Protein AF-A0A6G7C3S1-F1 (afdb_monomer_lite)

Structure (mmCIF, N/CA/C/O backbone):
data_AF-A0A6G7C3S1-F1
#
_entry.id   AF-A0A6G7C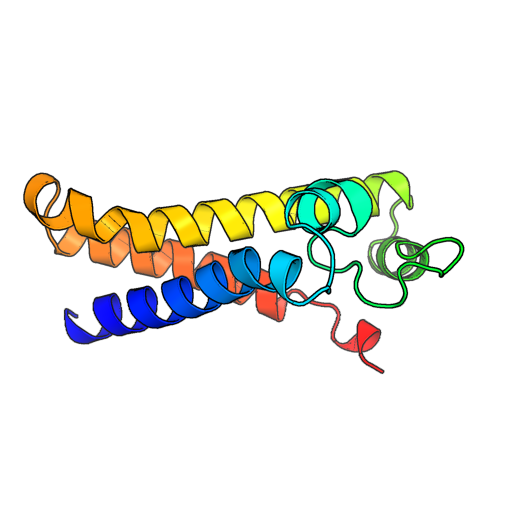3S1-F1
#
loop_
_atom_site.group_PDB
_atom_site.id
_atom_site.type_symbol
_atom_site.label_atom_id
_atom_site.label_alt_id
_atom_site.label_comp_id
_atom_site.label_asym_id
_atom_site.label_entity_id
_atom_site.label_seq_id
_atom_site.pdbx_PDB_ins_code
_atom_site.Cartn_x
_atom_site.Cartn_y
_atom_site.Cartn_z
_atom_site.occupancy
_atom_site.B_iso_or_equiv
_atom_site.auth_seq_id
_atom_site.auth_comp_id
_atom_site.aut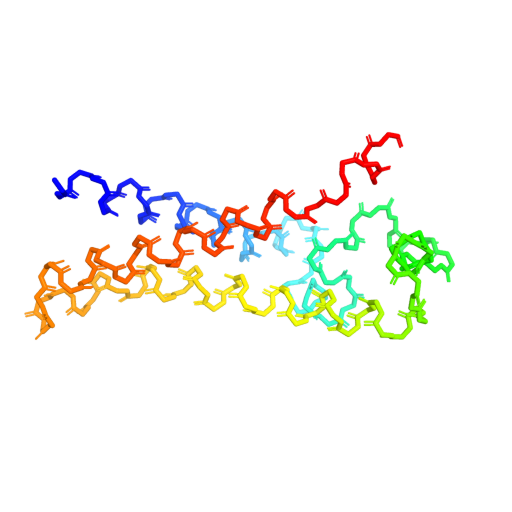h_asym_id
_atom_site.auth_atom_id
_atom_site.pdbx_PDB_model_num
ATOM 1 N N . MET A 1 1 ? -4.954 -5.273 22.970 1.00 65.12 1 MET A N 1
ATOM 2 C CA . MET A 1 1 ? -5.401 -5.309 21.555 1.00 65.12 1 MET A CA 1
ATOM 3 C C . MET A 1 1 ? -5.965 -3.985 21.043 1.00 65.12 1 MET A C 1
ATOM 5 O O . MET A 1 1 ? -5.650 -3.634 19.917 1.00 65.12 1 MET A O 1
ATOM 9 N N . LYS A 1 2 ? -6.727 -3.211 21.838 1.00 77.50 2 LYS A N 1
ATOM 10 C CA . LYS A 1 2 ? -7.275 -1.918 21.376 1.00 77.50 2 LYS A CA 1
ATOM 11 C C . LYS A 1 2 ? -6.215 -0.921 20.893 1.00 77.50 2 LYS A C 1
ATOM 13 O O . LYS A 1 2 ? -6.350 -0.379 19.806 1.00 77.50 2 LYS A O 1
ATOM 18 N N . LEU A 1 3 ? -5.135 -0.758 21.661 1.00 84.31 3 LEU A N 1
ATOM 19 C CA . LEU A 1 3 ? -4.012 0.117 21.306 1.00 84.31 3 LEU A CA 1
ATOM 20 C C . LEU A 1 3 ? -3.377 -0.248 19.952 1.00 84.31 3 LEU A C 1
ATOM 22 O O . LEU A 1 3 ? -3.132 0.634 19.142 1.00 84.31 3 LEU A O 1
ATOM 26 N N . TYR A 1 4 ? -3.173 -1.543 19.686 1.00 83.12 4 TYR A N 1
ATOM 27 C CA . TYR A 1 4 ? -2.593 -2.027 18.429 1.00 83.12 4 TYR A CA 1
ATOM 28 C C . TYR A 1 4 ? -3.433 -1.620 17.215 1.00 83.12 4 TYR A C 1
ATOM 30 O O . TYR A 1 4 ? -2.904 -1.075 16.255 1.00 83.12 4 TYR A O 1
ATOM 38 N N . PHE A 1 5 ? -4.753 -1.814 17.285 1.00 85.62 5 PHE A N 1
ATOM 39 C CA . PHE A 1 5 ? -5.653 -1.414 16.206 1.00 85.62 5 PHE A CA 1
ATOM 40 C C . PHE A 1 5 ? -5.559 0.089 15.906 1.00 85.62 5 PHE A C 1
ATOM 42 O O . PHE A 1 5 ? -5.473 0.474 14.744 1.00 85.62 5 PHE A O 1
ATOM 49 N N . TYR A 1 6 ? -5.524 0.937 16.940 1.00 85.25 6 TYR A N 1
ATOM 50 C CA . TYR A 1 6 ? -5.380 2.382 16.748 1.00 85.25 6 TYR A CA 1
ATOM 51 C C . TYR A 1 6 ? -4.015 2.765 16.172 1.00 85.25 6 TYR A C 1
ATOM 53 O O . TYR A 1 6 ? -3.958 3.653 15.329 1.00 85.25 6 TYR A O 1
ATOM 61 N N . LEU A 1 7 ? -2.931 2.092 16.569 1.00 86.94 7 LEU A N 1
ATOM 62 C CA . LEU A 1 7 ? -1.608 2.307 15.974 1.00 86.94 7 LEU A CA 1
ATOM 63 C C . LEU A 1 7 ? -1.595 1.936 14.485 1.00 86.94 7 LEU A C 1
ATOM 65 O O . LEU A 1 7 ? -1.157 2.744 13.668 1.00 86.94 7 LEU A O 1
ATOM 69 N N . CYS A 1 8 ? -2.140 0.770 14.119 1.00 84.50 8 CYS A N 1
ATOM 70 C CA . CYS A 1 8 ? -2.303 0.366 12.719 1.00 84.50 8 CYS A CA 1
ATOM 71 C C . CYS A 1 8 ? -3.151 1.370 11.936 1.00 84.50 8 CYS A C 1
ATOM 73 O O . CYS A 1 8 ? -2.784 1.752 10.828 1.00 84.50 8 CYS A O 1
ATOM 75 N N . PHE A 1 9 ? -4.261 1.825 12.521 1.00 88.81 9 PHE A N 1
ATOM 76 C CA . PHE A 1 9 ? -5.124 2.832 11.917 1.00 88.81 9 PHE A CA 1
ATOM 77 C C . PHE A 1 9 ? -4.370 4.137 11.654 1.00 88.81 9 PHE A C 1
ATOM 79 O O . PHE A 1 9 ? -4.382 4.612 10.525 1.00 88.81 9 PHE A O 1
ATOM 86 N N . TRP A 1 10 ? -3.687 4.695 12.657 1.00 86.88 10 TRP A N 1
ATOM 87 C CA . TRP A 1 10 ? -2.949 5.952 12.513 1.00 86.88 10 TRP A CA 1
ATOM 88 C C . TRP A 1 10 ? -1.813 5.841 11.502 1.00 86.88 10 TRP A C 1
ATOM 90 O O . TRP A 1 10 ? -1.646 6.732 10.672 1.00 86.88 10 TRP A O 1
ATOM 100 N N . PHE A 1 11 ? -1.074 4.734 11.523 1.00 86.94 11 PHE A N 1
ATOM 101 C CA . PHE A 1 11 ? -0.024 4.466 10.548 1.00 86.94 11 PHE A CA 1
ATOM 102 C C . PHE A 1 11 ? -0.582 4.413 9.118 1.00 86.94 11 PHE A C 1
ATOM 104 O O . PHE A 1 11 ? -0.095 5.121 8.237 1.00 86.94 11 PHE A O 1
ATOM 111 N N . CYS A 1 12 ? -1.657 3.649 8.900 1.00 85.88 12 CYS A N 1
ATOM 112 C CA . CYS A 1 12 ? -2.291 3.537 7.586 1.00 85.88 12 CYS A CA 1
ATOM 113 C C . CYS A 1 12 ? -2.942 4.851 7.143 1.00 85.88 12 CYS A C 1
ATOM 115 O O . CYS A 1 12 ? -2.902 5.188 5.963 1.00 85.88 12 CYS A O 1
ATOM 117 N N . LEU A 1 13 ? -3.509 5.618 8.076 1.00 86.12 13 LEU A N 1
ATOM 118 C CA . LEU A 1 13 ? -4.086 6.929 7.806 1.00 86.12 13 LEU A CA 1
ATOM 119 C C . LEU A 1 13 ? -3.012 7.914 7.344 1.00 86.12 13 LEU A C 1
ATOM 121 O O . LEU A 1 13 ? -3.215 8.591 6.343 1.00 86.12 13 LEU A O 1
ATOM 125 N N . LEU A 1 14 ? -1.861 7.967 8.020 1.00 85.56 14 LEU A N 1
ATOM 126 C CA . LEU A 1 14 ? -0.742 8.821 7.611 1.00 85.56 14 LEU A CA 1
ATOM 127 C C . LEU A 1 14 ? -0.200 8.423 6.234 1.00 85.56 14 LEU A C 1
ATOM 129 O O . LEU A 1 14 ? 0.050 9.295 5.406 1.00 85.56 14 LEU A O 1
ATOM 133 N N . GLN A 1 15 ? -0.074 7.124 5.955 1.00 81.62 15 GLN A N 1
ATOM 134 C CA . GLN A 1 15 ? 0.341 6.637 4.636 1.00 81.62 15 GLN A CA 1
ATOM 135 C C . GLN A 1 15 ? -0.680 6.962 3.541 1.00 81.62 15 GLN A C 1
ATOM 137 O O . GLN A 1 15 ? -0.283 7.337 2.438 1.00 81.62 15 GLN A O 1
ATOM 142 N N . LEU A 1 16 ? -1.977 6.852 3.841 1.00 83.94 16 LEU A N 1
ATOM 143 C CA . LEU A 1 16 ? -3.059 7.184 2.917 1.00 83.94 16 LEU A CA 1
ATOM 144 C C . LEU A 1 16 ? -3.123 8.692 2.651 1.00 83.94 16 LEU A C 1
ATOM 146 O O . LEU A 1 16 ? -3.228 9.095 1.497 1.00 83.94 16 LEU A O 1
ATOM 150 N N . ILE A 1 17 ? -3.007 9.521 3.694 1.00 82.25 17 ILE A N 1
ATOM 151 C CA . ILE A 1 17 ? -2.903 10.982 3.567 1.00 82.25 17 ILE A CA 1
ATOM 152 C C . ILE A 1 17 ? -1.677 11.333 2.735 1.00 82.25 17 ILE A C 1
ATOM 154 O O . ILE A 1 17 ? -1.804 12.115 1.803 1.00 82.25 17 ILE A O 1
ATOM 158 N N . GLY A 1 18 ? -0.522 10.722 3.008 1.00 75.25 18 GLY A N 1
ATOM 159 C CA . GLY A 1 18 ? 0.661 10.871 2.169 1.00 75.25 18 GLY A CA 1
ATOM 160 C C . GLY A 1 18 ? 0.322 10.579 0.707 1.00 75.25 18 GLY A C 1
ATOM 161 O O . GLY A 1 18 ? 0.414 11.456 -0.145 1.00 75.25 18 GLY A O 1
ATOM 162 N N . TRP A 1 19 ? -0.194 9.390 0.420 1.00 73.06 19 TRP A N 1
ATOM 163 C CA . TRP A 1 19 ? -0.595 9.014 -0.933 1.00 73.06 19 TRP A CA 1
ATOM 164 C C . TRP A 1 19 ? -1.561 10.003 -1.602 1.00 73.06 19 TRP A C 1
ATOM 166 O O . TRP A 1 19 ? -1.379 10.298 -2.778 1.00 73.06 19 TRP A O 1
ATOM 176 N N . LEU A 1 20 ? -2.545 10.540 -0.877 1.00 73.56 20 LEU A N 1
ATOM 177 C CA . LEU A 1 20 ? -3.552 11.468 -1.406 1.00 73.56 20 LEU A CA 1
ATOM 178 C C . LEU A 1 20 ? -3.070 12.921 -1.525 1.00 73.56 20 LEU A C 1
ATOM 180 O O . LEU A 1 20 ? -3.567 13.642 -2.386 1.00 73.56 20 LEU A O 1
ATOM 184 N N . VAL A 1 21 ? -2.136 13.356 -0.674 1.00 67.88 21 VAL A N 1
ATOM 185 C CA . VAL A 1 21 ? -1.637 14.743 -0.598 1.00 67.88 21 VAL A CA 1
ATOM 186 C C . VAL A 1 21 ? -0.392 14.958 -1.460 1.00 67.88 21 VAL A C 1
ATOM 188 O O . VAL A 1 21 ? -0.213 16.056 -1.982 1.00 67.88 21 VAL A O 1
ATOM 191 N N . TRP A 1 22 ? 0.414 13.916 -1.699 1.00 63.50 22 TRP A N 1
ATOM 192 C CA . TRP A 1 22 ? 1.549 13.934 -2.640 1.00 63.50 22 TRP A CA 1
ATOM 193 C C . TRP A 1 22 ? 1.245 14.650 -3.985 1.00 63.50 22 TRP A C 1
ATOM 195 O O . TRP A 1 22 ? 2.004 15.551 -4.346 1.00 63.50 22 TRP A O 1
ATOM 205 N N . PRO A 1 23 ? 0.100 14.389 -4.655 1.00 55.12 23 PRO A N 1
ATOM 206 C CA . PRO A 1 23 ? -0.329 15.086 -5.874 1.00 55.12 23 PRO A CA 1
ATOM 207 C C . PRO A 1 23 ? -0.395 16.607 -5.765 1.00 55.12 23 PRO A C 1
ATOM 209 O O . PRO A 1 23 ? -0.062 17.321 -6.707 1.00 55.12 23 PRO A O 1
ATOM 212 N N . PHE A 1 24 ? -0.882 17.105 -4.627 1.00 54.81 24 PHE A N 1
ATOM 213 C CA . PHE A 1 24 ? -1.159 18.523 -4.400 1.00 54.81 24 PHE A CA 1
ATOM 214 C C . PHE A 1 24 ? 0.104 19.298 -4.011 1.00 54.81 24 PHE A C 1
ATOM 216 O O . PHE A 1 24 ? 0.118 20.522 -4.088 1.00 54.81 24 PHE A O 1
ATOM 223 N N . LEU A 1 25 ? 1.176 18.590 -3.647 1.00 57.59 25 LEU A N 1
ATOM 224 C CA . LEU A 1 25 ? 2.504 19.146 -3.377 1.00 57.59 25 LEU A CA 1
ATOM 225 C C . LEU A 1 25 ? 3.375 19.253 -4.645 1.00 57.59 25 LEU A C 1
ATOM 227 O O . LEU A 1 25 ? 4.575 19.488 -4.544 1.00 57.59 25 LEU A O 1
ATOM 231 N N . GLY A 1 26 ? 2.796 19.059 -5.836 1.00 47.91 26 GLY A N 1
ATOM 232 C CA . GLY A 1 26 ? 3.536 19.070 -7.104 1.00 47.91 26 GLY A CA 1
ATOM 233 C C . GLY A 1 26 ? 4.339 17.791 -7.375 1.00 47.91 26 GLY A C 1
ATOM 234 O O . GLY A 1 26 ? 5.109 17.747 -8.329 1.00 47.91 26 GLY A O 1
ATOM 235 N N . LEU A 1 27 ? 4.148 16.742 -6.568 1.00 50.31 27 LEU A N 1
ATOM 236 C CA . LEU A 1 27 ? 4.768 15.426 -6.720 1.00 50.31 27 LEU A CA 1
ATOM 237 C C . LEU A 1 27 ? 3.722 14.421 -7.232 1.00 50.31 27 LEU A C 1
ATOM 239 O O . LEU A 1 27 ? 3.102 13.748 -6.421 1.00 50.31 27 LEU A O 1
ATOM 243 N N . GLU A 1 28 ? 3.539 14.351 -8.557 1.00 52.03 28 GLU A N 1
ATOM 244 C CA . GLU A 1 28 ? 2.744 13.378 -9.347 1.00 52.03 28 GLU A CA 1
ATOM 245 C C . GLU A 1 28 ? 1.366 12.922 -8.795 1.00 52.03 28 GLU A C 1
ATOM 247 O O . GLU A 1 28 ? 1.203 12.424 -7.684 1.00 52.03 28 GLU A O 1
ATOM 252 N N . THR A 1 29 ? 0.318 13.009 -9.623 1.00 52.44 29 THR A N 1
ATOM 253 C CA . THR A 1 29 ? -1.041 12.609 -9.218 1.00 52.44 29 THR A CA 1
ATOM 254 C C . THR A 1 29 ? -1.138 11.133 -8.810 1.00 52.44 29 THR A C 1
ATOM 256 O O . THR A 1 29 ? -0.461 10.281 -9.371 1.00 52.44 29 THR A O 1
ATOM 259 N N . VAL A 1 30 ? -2.027 10.786 -7.863 1.00 52.19 30 VAL A N 1
ATOM 260 C CA . VAL A 1 30 ? -2.277 9.387 -7.433 1.00 52.19 30 VAL A CA 1
ATOM 261 C C . VAL A 1 30 ? -2.591 8.501 -8.636 1.00 52.19 30 VAL A C 1
ATOM 263 O O . VAL A 1 30 ? -2.187 7.346 -8.697 1.00 52.19 30 VAL A O 1
ATOM 266 N N . ILE A 1 31 ? -3.277 9.078 -9.622 1.00 46.97 31 ILE A N 1
ATOM 267 C CA . ILE A 1 31 ? -3.597 8.440 -10.892 1.00 46.97 31 ILE A CA 1
ATOM 268 C C . ILE A 1 31 ? -2.314 8.144 -11.680 1.00 46.97 31 ILE A C 1
ATOM 270 O O . ILE A 1 31 ? -2.168 7.019 -12.130 1.00 46.97 31 ILE A O 1
ATOM 274 N N . LEU A 1 32 ? -1.344 9.062 -11.763 1.00 47.75 32 LEU A N 1
ATOM 275 C CA . LEU A 1 32 ? -0.013 8.786 -12.328 1.00 47.75 32 LEU A CA 1
ATOM 276 C C . LEU A 1 32 ? 0.762 7.749 -11.489 1.00 47.75 32 LEU A C 1
ATOM 278 O O . LEU A 1 32 ? 1.317 6.803 -12.036 1.00 47.75 32 LEU A O 1
ATOM 282 N N . LYS A 1 33 ? 0.693 7.787 -10.158 1.00 54.44 33 LYS A N 1
ATOM 283 C CA . LYS A 1 33 ? 1.335 6.768 -9.305 1.00 54.44 33 LYS A CA 1
ATOM 284 C C . LYS A 1 33 ? 0.726 5.371 -9.420 1.00 54.44 33 LYS A C 1
ATOM 286 O O . LYS A 1 33 ? 1.404 4.393 -9.149 1.00 54.44 33 LYS A O 1
ATOM 291 N N . VAL A 1 34 ? -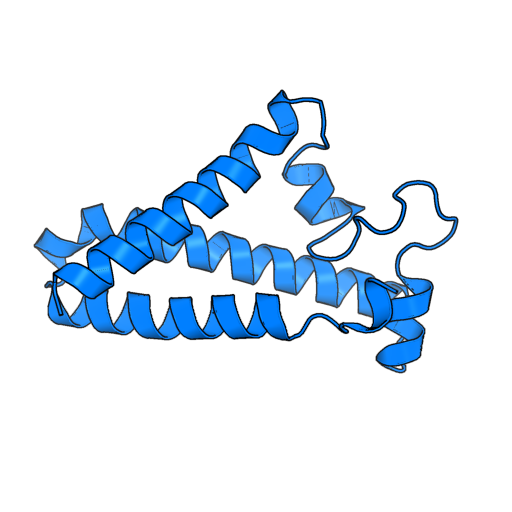0.535 5.239 -9.824 1.00 49.84 34 VAL A N 1
ATOM 292 C CA . VAL A 1 34 ? -1.190 3.936 -10.051 1.00 49.84 34 VAL A CA 1
ATOM 293 C C . VAL A 1 34 ? -1.155 3.532 -11.532 1.00 49.84 34 VAL A C 1
ATOM 295 O O . VAL A 1 34 ? -1.109 2.341 -11.833 1.00 49.84 34 VAL A O 1
ATOM 298 N N . GLN A 1 35 ? -1.148 4.493 -12.465 1.00 44.22 35 GLN A N 1
ATOM 299 C CA . GLN A 1 35 ? -1.237 4.255 -13.913 1.00 44.22 35 GLN A CA 1
ATOM 300 C C . GLN A 1 35 ? 0.078 4.437 -14.684 1.00 44.22 35 GLN A C 1
ATOM 302 O O . GLN A 1 35 ? 0.225 3.789 -15.712 1.00 44.22 35 GLN A O 1
ATOM 307 N N . SER A 1 36 ? 1.032 5.269 -14.258 1.00 46.94 36 SER A N 1
ATOM 308 C CA . SER A 1 36 ? 2.293 5.521 -14.983 1.00 46.94 36 SER A CA 1
ATOM 309 C C . SER A 1 36 ? 3.526 4.978 -14.254 1.00 46.94 36 SER A C 1
ATOM 311 O O . SER A 1 36 ? 4.271 4.202 -14.859 1.00 46.94 36 SER A O 1
ATOM 313 N N . THR A 1 37 ? 3.714 5.292 -12.968 1.00 50.50 37 THR A N 1
ATOM 314 C CA . THR A 1 37 ? 4.922 4.930 -12.194 1.00 50.50 37 THR A CA 1
ATOM 315 C C . THR A 1 37 ? 4.726 3.722 -11.258 1.00 50.50 37 THR A C 1
ATOM 317 O O . THR A 1 37 ? 5.679 3.009 -10.948 1.00 50.50 37 THR A O 1
ATOM 320 N N . GLY A 1 38 ? 3.497 3.393 -10.852 1.00 55.03 38 GLY A N 1
ATOM 321 C CA . GLY A 1 38 ? 3.211 2.305 -9.898 1.00 55.03 38 GLY A CA 1
ATOM 322 C C . GLY A 1 38 ? 3.888 2.498 -8.523 1.00 55.03 38 GLY A C 1
ATOM 323 O O . GLY A 1 38 ? 4.341 3.589 -8.183 1.00 55.03 38 GLY A O 1
ATOM 324 N N . PHE A 1 39 ? 3.966 1.443 -7.702 1.00 58.94 39 PHE A N 1
ATOM 325 C CA . PHE A 1 39 ? 4.513 1.529 -6.336 1.00 58.94 39 PHE A CA 1
ATOM 326 C C . PHE A 1 39 ? 6.031 1.806 -6.318 1.00 58.94 39 PHE A C 1
ATOM 328 O O . PHE A 1 39 ? 6.516 2.540 -5.458 1.00 58.94 39 PHE A O 1
ATOM 335 N N . TYR A 1 40 ? 6.765 1.264 -7.296 1.00 58.06 40 TYR A N 1
ATOM 336 C CA . TYR A 1 40 ? 8.230 1.300 -7.388 1.00 58.06 40 TYR A CA 1
ATOM 337 C C . TYR A 1 40 ? 8.800 2.308 -8.411 1.00 58.06 40 TYR A C 1
ATOM 339 O O . TYR A 1 40 ? 10.014 2.384 -8.569 1.00 58.06 40 TYR A O 1
ATOM 347 N N . GLY A 1 41 ? 7.984 3.094 -9.123 1.00 50.09 41 GLY A N 1
ATOM 348 C CA . GLY A 1 41 ? 8.459 3.902 -10.266 1.00 50.09 41 GLY A CA 1
ATOM 349 C C . GLY A 1 41 ? 9.167 5.212 -9.939 1.00 50.09 41 GLY A C 1
ATOM 350 O O . GLY A 1 41 ? 9.356 6.026 -10.836 1.00 50.09 41 GLY A O 1
ATOM 351 N N . ASN A 1 42 ? 9.577 5.433 -8.690 1.00 48.88 42 ASN A N 1
ATOM 352 C CA . ASN A 1 42 ? 10.245 6.671 -8.283 1.00 48.88 42 ASN A CA 1
ATOM 353 C C . ASN A 1 42 ? 11.777 6.643 -8.457 1.00 48.88 42 ASN A C 1
ATOM 355 O O . ASN A 1 42 ? 12.480 7.386 -7.782 1.00 48.88 42 ASN A O 1
ATOM 359 N N . ILE A 1 43 ? 12.317 5.770 -9.313 1.00 51.00 43 ILE A N 1
ATOM 360 C CA . ILE A 1 43 ? 13.776 5.699 -9.515 1.00 51.00 43 ILE A CA 1
ATOM 361 C C . ILE A 1 43 ? 14.236 6.748 -10.534 1.00 51.00 43 ILE A C 1
ATOM 363 O O . ILE A 1 43 ? 15.312 7.304 -10.370 1.00 51.00 43 ILE A O 1
ATOM 367 N N . ASN A 1 44 ? 13.408 7.084 -11.529 1.00 48.66 44 ASN A N 1
ATOM 368 C CA . ASN A 1 44 ? 13.522 8.271 -12.383 1.00 48.66 44 ASN A CA 1
ATOM 369 C C . ASN A 1 44 ? 12.344 8.235 -13.383 1.00 48.66 44 ASN A C 1
ATOM 371 O O . ASN A 1 44 ? 12.378 7.405 -14.295 1.00 48.66 44 ASN A O 1
ATOM 375 N N . PRO A 1 45 ? 11.312 9.091 -13.266 1.00 47.56 45 PRO A N 1
ATOM 376 C CA . PRO A 1 45 ? 10.197 9.113 -14.221 1.00 47.56 45 PRO A CA 1
ATOM 377 C C . PRO A 1 45 ? 10.630 9.504 -15.649 1.00 47.56 45 PRO A C 1
ATOM 379 O O . PRO A 1 45 ? 9.873 9.290 -16.593 1.00 47.56 45 PRO A O 1
ATOM 382 N N . TYR A 1 46 ? 11.856 10.020 -15.817 1.00 47.94 46 TYR A N 1
ATOM 383 C CA . TYR A 1 46 ? 12.479 10.373 -17.096 1.00 47.94 46 TYR A CA 1
ATOM 384 C C . TYR A 1 46 ? 13.501 9.339 -17.594 1.00 47.94 46 TYR A C 1
ATOM 386 O O . TYR A 1 46 ? 14.134 9.558 -18.627 1.00 47.94 46 TYR A O 1
ATOM 394 N N . ALA A 1 47 ? 13.707 8.224 -16.882 1.00 53.44 47 ALA A N 1
ATOM 395 C CA . ALA A 1 47 ? 14.497 7.129 -17.429 1.00 53.44 47 ALA A CA 1
ATOM 396 C C . ALA A 1 47 ? 13.732 6.485 -18.587 1.00 53.44 47 ALA A C 1
ATOM 398 O O . ALA A 1 47 ? 12.546 6.187 -18.471 1.00 53.44 47 ALA A O 1
ATOM 399 N N . GLU A 1 48 ? 14.438 6.200 -19.680 1.00 51.38 48 GLU A N 1
ATOM 400 C CA . GLU A 1 48 ? 13.896 5.594 -20.906 1.00 51.38 48 GLU A CA 1
ATOM 401 C C . GLU A 1 48 ? 13.137 4.272 -20.655 1.00 51.38 48 GLU A C 1
ATOM 403 O O . GLU A 1 48 ? 12.368 3.816 -21.500 1.00 51.38 48 GLU A O 1
ATOM 408 N N . ASN A 1 49 ? 13.347 3.637 -19.491 1.00 62.84 49 ASN A N 1
ATOM 409 C CA . ASN A 1 49 ? 12.605 2.461 -19.051 1.00 62.84 49 ASN A CA 1
ATOM 410 C C . ASN A 1 49 ? 12.736 2.234 -17.518 1.00 62.84 49 ASN A C 1
ATOM 412 O O . ASN A 1 49 ? 13.617 1.487 -17.079 1.00 62.84 49 ASN A O 1
ATOM 416 N N . PRO A 1 50 ? 11.864 2.827 -16.672 1.00 59.88 50 PRO A N 1
ATOM 417 C CA . PRO A 1 50 ? 11.979 2.755 -15.205 1.00 59.88 50 PRO A CA 1
ATOM 418 C C . PRO A 1 50 ? 11.780 1.334 -14.643 1.00 59.88 50 PRO A C 1
ATOM 420 O O . PRO A 1 50 ? 12.098 1.060 -13.491 1.00 59.88 50 PRO A O 1
ATOM 423 N N . TYR A 1 51 ? 11.288 0.410 -15.473 1.00 69.00 51 TYR A N 1
ATOM 424 C CA . TYR A 1 51 ? 11.032 -0.986 -15.123 1.00 69.00 51 TYR A CA 1
ATOM 425 C C . TYR A 1 51 ? 12.145 -1.947 -15.544 1.00 69.00 51 TYR A C 1
ATOM 427 O O . TYR A 1 51 ? 12.032 -3.138 -15.269 1.00 69.00 51 TYR A O 1
ATOM 435 N N . LYS A 1 52 ? 13.206 -1.480 -16.217 1.00 71.88 52 LYS A N 1
ATOM 436 C CA . LYS A 1 52 ? 14.256 -2.357 -16.769 1.00 71.88 52 LYS A CA 1
ATOM 437 C C . LYS A 1 52 ? 15.023 -3.117 -15.690 1.00 71.88 52 LYS A C 1
ATOM 439 O O . LYS A 1 52 ? 15.253 -4.312 -15.848 1.00 71.88 52 LYS A O 1
ATOM 444 N N . GLU A 1 53 ? 15.361 -2.452 -14.590 1.00 68.75 53 GLU A N 1
ATOM 445 C CA . GLU A 1 53 ? 16.052 -3.086 -13.460 1.00 68.75 53 GLU A CA 1
ATOM 446 C C . GLU A 1 53 ? 15.142 -4.087 -12.736 1.00 68.75 53 GLU A C 1
ATOM 448 O O . GLU A 1 53 ? 15.542 -5.217 -12.474 1.00 68.75 53 GLU A O 1
ATOM 453 N N . ILE A 1 54 ? 13.873 -3.728 -12.513 1.00 71.06 54 ILE A N 1
ATOM 454 C CA . ILE A 1 54 ? 12.875 -4.621 -11.899 1.00 71.06 54 ILE A CA 1
ATOM 455 C C . ILE A 1 54 ? 12.651 -5.864 -12.772 1.00 71.06 54 ILE A C 1
ATOM 457 O O . ILE A 1 54 ? 12.677 -6.990 -12.281 1.00 71.06 54 ILE A O 1
ATOM 461 N N . ALA A 1 55 ? 12.484 -5.668 -14.080 1.00 74.56 55 ALA A N 1
ATOM 462 C CA . ALA A 1 55 ? 12.318 -6.734 -15.061 1.00 74.56 55 ALA A CA 1
ATOM 463 C C . ALA A 1 55 ? 13.524 -7.686 -15.088 1.00 74.56 55 ALA A C 1
ATOM 465 O O . ALA A 1 55 ? 13.352 -8.903 -15.147 1.00 74.56 55 ALA A O 1
ATOM 466 N N . LYS A 1 56 ? 14.740 -7.139 -14.972 1.00 75.06 56 LYS A N 1
ATOM 467 C CA . LYS A 1 56 ? 15.985 -7.911 -14.901 1.00 75.06 56 LYS A CA 1
ATOM 468 C C . LYS A 1 56 ? 16.075 -8.750 -13.623 1.00 75.06 56 LYS A C 1
ATOM 470 O O . LYS A 1 56 ? 16.432 -9.919 -13.715 1.00 75.06 56 LYS A O 1
ATOM 475 N N . ILE A 1 57 ? 15.733 -8.180 -12.464 1.00 75.94 57 ILE A N 1
ATOM 476 C CA . ILE A 1 57 ? 15.751 -8.880 -11.165 1.00 75.94 57 ILE A CA 1
ATOM 477 C C . ILE A 1 57 ? 14.691 -9.989 -11.124 1.00 75.94 57 ILE A C 1
ATOM 479 O O . ILE A 1 57 ? 14.941 -11.074 -10.607 1.00 75.94 57 ILE A O 1
ATOM 483 N N . TRP A 1 58 ? 13.504 -9.732 -11.672 1.00 77.44 58 TRP A N 1
ATOM 484 C CA . TRP A 1 58 ? 12.393 -10.687 -11.662 1.00 77.44 58 TRP A CA 1
ATOM 485 C C . TRP A 1 58 ? 12.392 -11.650 -12.853 1.00 77.44 58 TRP A C 1
ATOM 487 O O . TRP A 1 58 ? 11.524 -12.514 -12.921 1.00 77.44 58 TRP A O 1
ATOM 497 N N . HIS A 1 59 ? 13.355 -11.529 -13.773 1.00 80.81 59 HIS A N 1
ATOM 498 C CA . HIS A 1 59 ? 13.440 -12.327 -15.001 1.00 80.81 59 HIS A CA 1
ATOM 499 C C . HIS A 1 59 ? 12.151 -12.292 -15.848 1.00 80.81 59 HIS A C 1
ATOM 501 O O . HIS A 1 59 ? 11.747 -13.292 -16.439 1.00 80.81 59 HIS A O 1
ATOM 507 N N . VAL A 1 60 ? 11.503 -11.128 -15.916 1.00 80.88 60 VAL A N 1
ATOM 508 C CA . VAL A 1 60 ? 10.266 -10.897 -16.681 1.00 80.88 60 VAL A CA 1
ATOM 509 C C . VAL A 1 60 ? 10.464 -9.791 -17.715 1.00 80.88 60 VAL A C 1
ATOM 511 O O . VAL A 1 60 ? 11.474 -9.092 -17.712 1.00 80.88 60 VAL A O 1
ATOM 514 N N . THR A 1 61 ? 9.497 -9.600 -18.613 1.00 85.31 61 THR A N 1
ATOM 515 C CA . THR A 1 61 ? 9.499 -8.442 -19.516 1.00 85.31 61 THR A CA 1
ATOM 516 C C . THR A 1 61 ? 9.171 -7.152 -18.753 1.00 85.31 61 THR A C 1
ATOM 518 O O . THR A 1 61 ? 8.530 -7.175 -17.700 1.00 85.31 61 THR A O 1
ATOM 521 N N . THR A 1 62 ? 9.580 -6.000 -19.290 1.00 77.56 62 THR A N 1
ATOM 522 C CA . THR A 1 62 ? 9.269 -4.676 -18.713 1.00 77.56 62 THR A CA 1
ATOM 523 C C . THR A 1 62 ? 7.767 -4.406 -18.632 1.00 77.56 62 THR A C 1
ATOM 525 O O . THR A 1 62 ? 7.305 -3.785 -17.676 1.00 77.56 62 THR A O 1
ATOM 528 N N . GLU A 1 63 ? 6.994 -4.923 -19.587 1.00 80.44 63 GLU A N 1
ATOM 529 C CA . GLU A 1 63 ? 5.529 -4.873 -19.583 1.00 80.44 63 GLU A CA 1
ATOM 530 C C . GLU A 1 63 ? 4.942 -5.639 -18.390 1.00 80.44 63 GLU A C 1
ATOM 532 O O . GLU A 1 63 ? 4.102 -5.104 -17.663 1.00 80.44 63 GLU A O 1
ATOM 537 N N . ILE A 1 64 ? 5.433 -6.858 -18.135 1.00 80.44 64 ILE A N 1
ATOM 538 C CA . ILE A 1 64 ? 5.004 -7.679 -16.996 1.00 80.44 64 ILE A CA 1
ATOM 539 C C . ILE A 1 64 ? 5.420 -7.020 -15.674 1.00 80.44 64 ILE A C 1
ATOM 541 O O . ILE A 1 64 ? 4.607 -6.937 -14.754 1.00 80.44 64 ILE A O 1
ATOM 545 N N . ALA A 1 65 ? 6.642 -6.489 -15.580 1.00 76.81 65 ALA A N 1
ATOM 546 C CA . ALA A 1 65 ? 7.116 -5.775 -14.392 1.00 76.81 65 ALA A CA 1
ATOM 547 C C . ALA A 1 65 ? 6.261 -4.534 -14.076 1.00 76.81 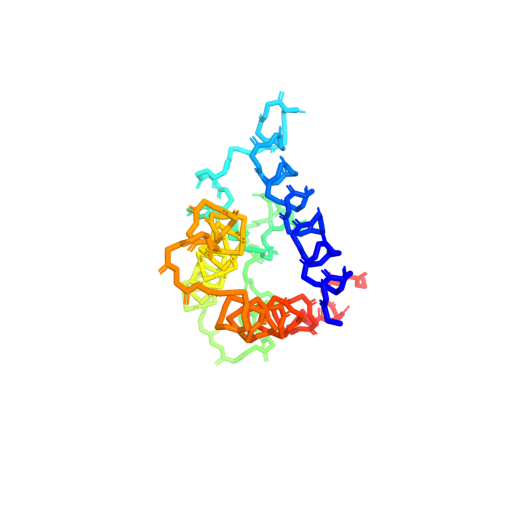65 ALA A C 1
ATOM 549 O O . ALA A 1 65 ? 5.883 -4.318 -12.922 1.00 76.81 65 ALA A O 1
ATOM 550 N N . SER A 1 66 ? 5.899 -3.752 -15.098 1.00 75.75 66 SER A N 1
ATOM 551 C CA . SER A 1 66 ? 4.992 -2.606 -14.964 1.00 75.75 66 SER A CA 1
ATOM 552 C C . SER A 1 66 ? 3.608 -3.041 -14.475 1.00 75.75 66 SER A C 1
ATOM 554 O O . SER A 1 66 ? 3.067 -2.456 -13.534 1.00 75.75 66 SER A O 1
ATOM 556 N N . LEU A 1 67 ? 3.053 -4.116 -15.042 1.00 80.25 67 LEU A N 1
ATOM 557 C CA . LEU A 1 67 ? 1.742 -4.635 -14.653 1.00 80.25 67 LEU A CA 1
ATOM 558 C C . LEU A 1 67 ? 1.723 -5.142 -13.202 1.00 80.25 67 LEU A C 1
ATOM 560 O O . LEU A 1 67 ? 0.816 -4.787 -12.446 1.00 80.25 67 LEU A O 1
ATOM 564 N N . ILE A 1 68 ? 2.746 -5.897 -12.787 1.00 80.62 68 ILE A N 1
ATOM 565 C CA . ILE A 1 68 ? 2.913 -6.359 -11.399 1.00 80.62 68 ILE A CA 1
ATOM 566 C C . ILE A 1 68 ? 3.025 -5.162 -10.449 1.00 80.62 68 ILE A C 1
ATOM 568 O O . ILE A 1 68 ? 2.350 -5.117 -9.423 1.00 80.62 68 ILE A O 1
ATOM 572 N N . ASN A 1 69 ? 3.822 -4.155 -10.804 1.00 78.06 69 ASN A N 1
ATOM 573 C CA . ASN A 1 69 ? 4.008 -2.962 -9.985 1.00 78.06 69 ASN A CA 1
ATOM 574 C C . ASN A 1 69 ? 2.707 -2.155 -9.799 1.00 78.06 69 ASN A C 1
ATOM 576 O O . ASN A 1 69 ? 2.404 -1.698 -8.693 1.00 78.06 69 ASN A O 1
ATOM 580 N N . ARG A 1 70 ? 1.896 -2.014 -10.855 1.00 76.00 70 ARG A N 1
ATOM 581 C CA . ARG A 1 70 ? 0.563 -1.393 -10.755 1.00 76.00 70 ARG A CA 1
ATOM 582 C C . ARG A 1 70 ? -0.380 -2.224 -9.886 1.00 76.00 70 ARG A C 1
ATOM 584 O O . ARG A 1 70 ? -1.092 -1.663 -9.056 1.00 76.00 70 ARG A O 1
ATOM 591 N N . ALA A 1 71 ? -0.362 -3.550 -10.028 1.00 82.00 71 ALA A N 1
ATOM 592 C CA . ALA A 1 71 ? -1.171 -4.439 -9.198 1.00 82.00 71 ALA A CA 1
ATOM 593 C C . ALA A 1 71 ? -0.807 -4.310 -7.708 1.00 82.00 71 ALA A C 1
ATOM 595 O O . ALA A 1 71 ? -1.696 -4.162 -6.871 1.00 82.00 71 ALA A O 1
ATOM 596 N N . ILE A 1 72 ? 0.488 -4.273 -7.380 1.00 82.75 72 ILE A N 1
ATOM 597 C CA . ILE A 1 72 ? 0.981 -4.066 -6.011 1.00 82.75 72 ILE A CA 1
ATOM 598 C C . ILE A 1 72 ? 0.525 -2.709 -5.461 1.00 82.75 72 ILE A C 1
ATOM 600 O O . ILE A 1 72 ? 0.025 -2.648 -4.337 1.00 82.75 72 ILE A O 1
ATOM 604 N N . ALA A 1 73 ? 0.618 -1.638 -6.256 1.00 79.94 73 ALA A N 1
ATOM 605 C CA . ALA A 1 73 ? 0.139 -0.312 -5.863 1.00 79.94 73 ALA A CA 1
ATOM 606 C C . ALA A 1 73 ? -1.359 -0.309 -5.515 1.00 79.94 73 ALA A C 1
ATOM 608 O O . ALA A 1 73 ? -1.760 0.259 -4.498 1.00 79.94 73 ALA A O 1
ATOM 609 N N . ILE A 1 74 ? -2.182 -0.980 -6.328 1.00 83.12 74 ILE A N 1
ATOM 610 C CA . ILE A 1 74 ? -3.626 -1.106 -6.092 1.00 83.12 74 ILE A CA 1
ATOM 611 C C . ILE A 1 74 ? -3.891 -1.892 -4.806 1.00 83.12 74 ILE A C 1
ATOM 613 O O . ILE A 1 74 ? -4.654 -1.429 -3.958 1.00 83.12 74 ILE A O 1
ATOM 617 N N . VAL A 1 75 ? -3.250 -3.052 -4.630 1.00 86.25 75 VAL A N 1
ATOM 618 C CA . VAL A 1 75 ? -3.420 -3.890 -3.430 1.00 86.25 75 VAL A CA 1
ATOM 619 C C . VAL A 1 75 ? -3.021 -3.123 -2.171 1.00 86.25 75 VAL A C 1
ATOM 621 O O . VAL A 1 75 ? -3.749 -3.157 -1.177 1.00 86.25 75 VAL A O 1
ATOM 624 N N . TYR A 1 76 ? -1.913 -2.386 -2.219 1.00 85.50 76 TYR A N 1
ATOM 625 C CA . TYR A 1 76 ? -1.468 -1.528 -1.127 1.00 85.50 76 TYR A CA 1
ATOM 626 C C . TYR A 1 76 ? -2.509 -0.452 -0.792 1.00 85.50 76 TYR A C 1
ATOM 628 O O . TYR A 1 76 ? -2.944 -0.340 0.355 1.00 85.50 76 TYR A O 1
ATOM 636 N N . PHE A 1 77 ? -2.971 0.298 -1.796 1.00 85.12 77 PHE A N 1
ATOM 637 C CA . PHE A 1 77 ? -3.933 1.383 -1.599 1.00 85.12 77 PHE A CA 1
ATOM 638 C C . PHE A 1 77 ? -5.280 0.881 -1.059 1.00 85.12 77 PHE A C 1
ATOM 640 O O . PHE A 1 77 ? -5.821 1.443 -0.104 1.00 85.12 77 PHE A O 1
ATOM 647 N N . VAL A 1 78 ? -5.804 -0.216 -1.613 1.00 88.00 78 VAL A N 1
ATOM 648 C CA . VAL A 1 78 ? -7.046 -0.844 -1.138 1.00 88.00 78 VAL A CA 1
ATOM 649 C C . VAL A 1 78 ? -6.887 -1.345 0.297 1.00 88.00 78 VAL A C 1
ATOM 651 O O . VAL A 1 78 ? -7.797 -1.164 1.107 1.00 88.00 78 VAL A O 1
ATOM 654 N N . SER A 1 79 ? -5.728 -1.911 0.644 1.00 89.94 79 SER A N 1
ATOM 655 C CA . SER A 1 79 ? -5.439 -2.363 2.011 1.00 89.94 79 SER A CA 1
ATOM 656 C C . SER A 1 79 ? -5.441 -1.200 3.007 1.00 89.94 79 SER A C 1
ATOM 658 O O . SER A 1 79 ? -6.058 -1.310 4.069 1.00 89.94 79 SER A O 1
ATOM 660 N N . LEU A 1 80 ? -4.838 -0.059 2.649 1.00 88.31 80 LEU A N 1
ATOM 661 C CA . LEU A 1 80 ? -4.884 1.159 3.466 1.00 88.31 80 LEU A CA 1
ATOM 662 C C . LEU A 1 80 ? -6.317 1.657 3.663 1.00 88.31 80 LEU A C 1
ATOM 664 O O . LEU A 1 80 ? -6.734 1.901 4.798 1.00 88.31 80 LEU A O 1
ATOM 668 N N . MET A 1 81 ? -7.093 1.763 2.580 1.00 88.62 81 MET A N 1
ATOM 669 C CA . MET A 1 81 ? -8.491 2.191 2.664 1.00 88.62 81 MET A CA 1
ATOM 670 C C . MET A 1 81 ? -9.338 1.233 3.501 1.00 88.62 81 MET A C 1
ATOM 672 O O . MET A 1 81 ? -10.195 1.689 4.253 1.00 88.62 81 MET A O 1
ATOM 676 N N . ALA A 1 82 ? -9.103 -0.076 3.411 1.00 89.75 82 ALA A N 1
ATOM 677 C CA . ALA A 1 82 ? 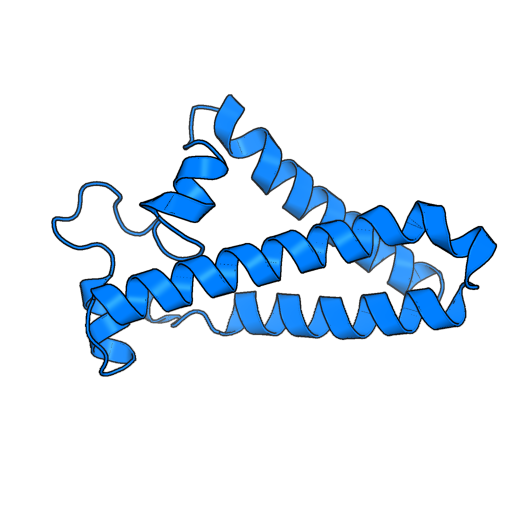-9.832 -1.064 4.195 1.00 89.75 82 ALA A CA 1
ATOM 678 C C . ALA A 1 82 ? -9.537 -0.932 5.698 1.00 89.75 82 ALA A C 1
ATOM 680 O O . ALA A 1 82 ? -10.470 -0.972 6.503 1.00 89.75 82 ALA A O 1
ATOM 681 N N . ILE A 1 83 ? -8.276 -0.706 6.089 1.00 89.50 83 ILE A N 1
ATOM 682 C CA . ILE A 1 83 ? -7.916 -0.465 7.495 1.00 89.50 83 ILE A CA 1
ATOM 683 C C . ILE A 1 83 ? -8.517 0.855 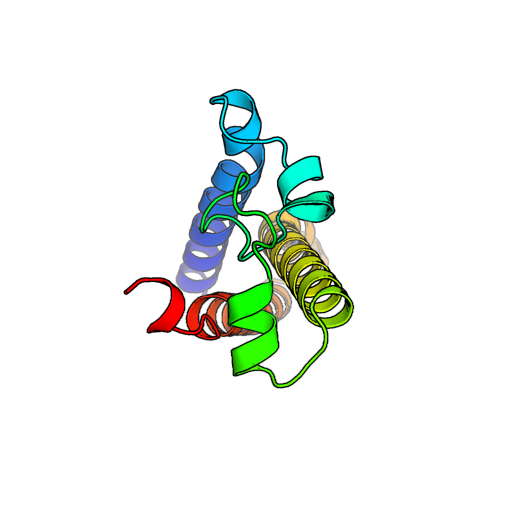7.988 1.00 89.50 83 ILE A C 1
ATOM 685 O O . ILE A 1 83 ? -9.151 0.874 9.042 1.00 89.50 83 ILE A O 1
ATOM 689 N N . VAL A 1 84 ? -8.380 1.948 7.236 1.00 90.31 84 VAL A N 1
ATOM 690 C CA . VAL A 1 84 ? -8.925 3.255 7.643 1.00 90.31 84 VAL A CA 1
ATOM 691 C C . VAL A 1 84 ? -10.458 3.218 7.688 1.00 90.31 84 VAL A C 1
ATOM 693 O O . VAL A 1 84 ? -11.069 3.619 8.677 1.00 90.31 84 VAL A O 1
ATOM 696 N N . GLY A 1 85 ? -11.098 2.657 6.664 1.00 88.25 85 GLY A N 1
ATOM 697 C CA . GLY A 1 85 ? -12.551 2.516 6.569 1.00 88.25 85 GLY A CA 1
ATOM 698 C C . GLY A 1 85 ? -13.146 1.572 7.615 1.00 88.25 85 GLY A C 1
ATOM 699 O O . GLY A 1 85 ? -14.315 1.716 7.984 1.00 88.25 85 GLY A O 1
ATOM 700 N N . SER A 1 86 ? -12.346 0.649 8.159 1.00 89.12 86 SER A N 1
ATOM 701 C CA . SER A 1 86 ? -12.801 -0.282 9.192 1.00 89.12 86 SER A CA 1
ATOM 702 C C . SER A 1 86 ? -13.349 0.434 10.431 1.00 89.12 86 SER A C 1
ATOM 704 O O . SER A 1 86 ? -14.281 -0.086 11.046 1.00 89.12 86 SER A O 1
ATOM 706 N N . ILE A 1 87 ? -12.878 1.653 10.746 1.00 87.06 87 ILE A N 1
ATOM 707 C CA . ILE A 1 87 ? -13.323 2.429 11.915 1.00 87.06 87 ILE A CA 1
ATOM 708 C C . ILE A 1 87 ? -14.833 2.699 11.912 1.00 87.06 87 ILE A C 1
ATOM 710 O O . ILE A 1 87 ? -15.479 2.636 12.961 1.00 87.06 87 ILE A O 1
ATOM 714 N N . PHE A 1 88 ? -15.421 2.896 10.729 1.00 87.75 88 PHE A N 1
ATOM 715 C CA . PHE A 1 88 ? -16.860 3.112 10.560 1.00 87.75 88 PHE A CA 1
ATOM 716 C C . PHE A 1 88 ? -17.671 1.828 10.768 1.00 87.75 88 PHE A C 1
ATOM 718 O O . PHE A 1 88 ? -18.845 1.875 11.137 1.00 87.75 88 PHE A O 1
ATOM 725 N N . LEU A 1 89 ? -17.043 0.666 10.575 1.00 88.12 89 LEU A N 1
ATOM 726 C CA . LEU A 1 89 ? -17.677 -0.647 10.661 1.00 88.12 89 LEU A CA 1
ATOM 727 C C . LEU A 1 89 ? -17.440 -1.350 12.006 1.00 88.12 89 LEU A C 1
ATOM 729 O O . LEU A 1 89 ? -18.111 -2.349 12.280 1.00 88.12 89 LEU A O 1
ATOM 733 N N . ILE A 1 90 ? -16.566 -0.826 12.879 1.00 85.56 90 ILE A N 1
ATOM 734 C CA . ILE A 1 90 ? -16.286 -1.400 14.212 1.00 85.56 90 ILE A CA 1
ATOM 735 C C . ILE A 1 90 ? -17.571 -1.601 15.015 1.00 85.56 90 ILE A C 1
ATOM 737 O O . ILE A 1 90 ? -17.760 -2.666 15.604 1.00 85.56 90 ILE A O 1
ATOM 741 N N . LYS A 1 91 ? -18.472 -0.609 15.009 1.00 84.50 91 LYS A N 1
ATOM 742 C CA . LYS A 1 91 ? -19.745 -0.680 15.745 1.00 84.50 91 LYS A CA 1
ATOM 743 C C . LYS A 1 91 ? -20.675 -1.783 15.226 1.00 84.50 91 LYS A C 1
ATOM 745 O O . LYS A 1 91 ? -21.464 -2.307 16.000 1.00 84.50 91 LYS A O 1
ATOM 750 N N . LYS A 1 92 ? -20.585 -2.132 13.937 1.00 88.25 92 LYS A N 1
ATOM 751 C CA . LYS A 1 92 ? -21.481 -3.093 13.272 1.00 88.25 92 LYS A CA 1
ATOM 752 C C . LYS A 1 92 ? -20.936 -4.523 13.278 1.00 88.25 92 LYS A C 1
ATOM 754 O O . LYS A 1 92 ? -21.705 -5.466 13.408 1.00 88.25 92 LYS A O 1
ATOM 759 N N . VAL A 1 93 ? -19.626 -4.696 13.110 1.00 87.56 93 VAL A N 1
ATOM 760 C CA . VAL A 1 93 ? -18.996 -6.018 12.918 1.00 87.56 93 VAL A CA 1
ATOM 761 C C . VAL A 1 93 ? -18.335 -6.543 14.197 1.00 87.56 93 VAL A C 1
ATOM 763 O O . VAL A 1 93 ? -18.148 -7.752 14.345 1.00 87.56 93 VAL A O 1
ATOM 766 N N . GLY A 1 94 ? -18.022 -5.655 15.140 1.00 87.88 94 GLY A N 1
ATOM 767 C CA . GLY A 1 94 ? -17.347 -5.990 16.387 1.00 87.88 94 GLY A CA 1
ATOM 768 C C . GLY A 1 94 ? -15.831 -5.806 16.312 1.00 87.88 94 GLY A C 1
ATOM 769 O O . GLY A 1 94 ? -15.186 -6.019 15.282 1.00 87.88 94 GLY A O 1
ATOM 770 N N . PHE A 1 95 ? -15.263 -5.406 17.448 1.00 85.56 95 PHE A N 1
ATOM 771 C CA . PHE A 1 95 ? -13.871 -4.976 17.567 1.00 85.56 95 PHE A CA 1
ATOM 772 C C . PHE A 1 95 ? -12.858 -6.089 17.244 1.00 85.56 95 PHE A C 1
ATOM 774 O O . PHE A 1 95 ? -11.867 -5.851 16.552 1.00 85.56 95 PHE A O 1
ATOM 781 N N . ASP A 1 96 ? -13.126 -7.318 17.686 1.00 86.12 96 ASP A N 1
ATOM 782 C CA . ASP A 1 96 ? -12.186 -8.436 17.537 1.00 86.12 96 ASP A CA 1
ATOM 783 C C . ASP A 1 96 ? -12.005 -8.856 16.074 1.00 86.12 96 ASP A C 1
ATOM 785 O O . ASP A 1 96 ? -10.889 -9.133 15.631 1.00 86.12 96 ASP A O 1
ATOM 789 N N . LYS A 1 97 ? -13.089 -8.844 15.287 1.00 87.31 97 LYS A N 1
ATOM 790 C CA . LYS A 1 97 ? -13.040 -9.147 13.847 1.00 87.31 97 LYS A CA 1
ATOM 791 C C . LYS A 1 97 ? -12.273 -8.071 13.079 1.00 87.31 97 LYS A C 1
ATOM 793 O O . LYS A 1 97 ? -11.438 -8.402 12.242 1.00 87.31 97 LYS A O 1
ATOM 798 N N . MET A 1 98 ? -12.502 -6.800 13.411 1.00 88.25 98 MET A N 1
ATOM 799 C CA . MET A 1 98 ? -11.783 -5.676 12.800 1.00 88.25 98 MET A CA 1
ATOM 800 C C . MET A 1 98 ? -10.297 -5.677 13.154 1.00 88.25 98 MET A C 1
ATOM 802 O O . MET A 1 98 ? -9.464 -5.400 12.298 1.00 88.25 98 MET A O 1
ATOM 806 N N . THR A 1 99 ? -9.945 -6.075 14.378 1.00 86.00 99 THR A N 1
ATOM 807 C CA . THR A 1 99 ? -8.541 -6.205 14.792 1.00 86.00 99 THR A CA 1
ATOM 808 C C . THR A 1 99 ? -7.817 -7.301 14.009 1.00 86.00 99 THR A C 1
ATOM 810 O O . THR A 1 99 ? -6.688 -7.088 13.574 1.00 86.00 99 THR A O 1
ATOM 813 N N . LYS A 1 100 ? -8.467 -8.448 13.762 1.00 87.94 100 LYS A N 1
ATOM 814 C CA . LYS A 1 100 ? -7.899 -9.515 12.916 1.00 87.94 100 LYS A CA 1
ATOM 815 C C . LYS A 1 100 ? -7.712 -9.062 11.468 1.00 87.94 100 LYS A C 1
ATOM 817 O O . LYS A 1 100 ? -6.658 -9.311 10.893 1.00 87.94 100 LYS A O 1
ATOM 822 N N . LEU A 1 101 ? -8.703 -8.371 10.900 1.00 89.00 101 LEU A N 1
ATOM 823 C CA . LEU A 1 101 ? -8.603 -7.804 9.553 1.00 89.00 101 LEU A CA 1
ATOM 824 C C . LEU A 1 101 ? -7.441 -6.807 9.459 1.00 89.00 101 LEU A C 1
ATOM 826 O O . LEU A 1 101 ? -6.615 -6.914 8.556 1.00 89.00 101 LEU A O 1
ATOM 830 N N . ALA A 1 102 ? -7.345 -5.883 10.420 1.00 87.44 102 ALA A N 1
ATOM 831 C CA . ALA A 1 102 ? -6.266 -4.906 10.478 1.00 87.44 102 ALA A CA 1
ATOM 832 C C . ALA A 1 102 ? -4.896 -5.582 10.587 1.00 87.44 102 ALA A C 1
ATOM 834 O O . ALA A 1 102 ? -3.974 -5.172 9.893 1.00 87.44 102 ALA A O 1
ATOM 835 N N . PHE A 1 103 ? -4.764 -6.642 11.390 1.00 87.56 103 PHE A N 1
ATOM 836 C CA . PHE A 1 103 ? -3.520 -7.406 11.497 1.00 87.56 103 PHE A CA 1
ATOM 837 C C . PHE A 1 103 ? -3.115 -8.034 10.157 1.00 87.56 103 PHE A C 1
ATOM 839 O O . PHE A 1 103 ? -1.995 -7.822 9.702 1.00 87.56 103 PHE A O 1
ATOM 846 N N . ILE A 1 104 ? -4.031 -8.747 9.492 1.00 89.81 104 ILE A N 1
ATOM 847 C CA . ILE A 1 104 ? -3.758 -9.402 8.201 1.00 89.81 104 ILE A CA 1
ATOM 848 C C . ILE A 1 104 ? -3.332 -8.371 7.153 1.00 89.81 104 ILE A C 1
ATOM 850 O O . ILE A 1 104 ? -2.306 -8.538 6.498 1.00 89.81 104 ILE A O 1
ATOM 854 N N . LEU A 1 105 ? -4.087 -7.280 7.026 1.00 89.69 105 LEU A N 1
ATOM 855 C CA . LEU A 1 105 ? -3.778 -6.222 6.067 1.00 89.69 105 LEU A CA 1
ATOM 856 C C . LEU A 1 105 ? -2.474 -5.491 6.417 1.00 89.69 105 LEU A C 1
ATOM 858 O O . LEU A 1 105 ? -1.724 -5.127 5.517 1.00 89.69 105 LEU A O 1
ATOM 862 N N . SER A 1 106 ? -2.153 -5.338 7.706 1.00 84.81 106 SER A N 1
ATOM 863 C CA . SER A 1 106 ? -0.869 -4.771 8.142 1.00 84.81 106 SER A CA 1
ATOM 864 C C . SER A 1 106 ? 0.304 -5.665 7.742 1.00 84.81 106 SER A C 1
ATOM 866 O O . SER A 1 106 ? 1.323 -5.157 7.287 1.00 84.81 106 SER A O 1
ATOM 868 N N . VAL A 1 107 ? 0.162 -6.992 7.852 1.00 87.62 107 VAL A N 1
ATOM 869 C CA . VAL A 1 107 ? 1.181 -7.945 7.378 1.00 87.62 107 VAL A CA 1
ATOM 870 C C . VAL A 1 107 ? 1.366 -7.832 5.864 1.00 87.62 107 VAL A C 1
ATOM 872 O O . VAL A 1 107 ? 2.501 -7.770 5.403 1.00 87.62 107 VAL A O 1
ATOM 875 N N . VAL A 1 108 ? 0.279 -7.731 5.092 1.00 87.38 108 VAL A N 1
ATOM 876 C CA . VAL A 1 108 ? 0.348 -7.514 3.634 1.00 87.38 108 VAL A CA 1
ATOM 877 C C . VAL A 1 108 ? 1.081 -6.211 3.303 1.00 87.38 108 VAL A C 1
ATOM 879 O O . VAL A 1 108 ? 1.969 -6.210 2.454 1.00 87.38 108 VAL A O 1
ATOM 882 N N . ILE A 1 109 ? 0.765 -5.117 4.002 1.00 84.94 109 ILE A N 1
ATOM 883 C CA . ILE A 1 109 ? 1.441 -3.822 3.839 1.00 84.94 109 ILE A CA 1
ATOM 884 C C . ILE A 1 109 ? 2.940 -3.945 4.132 1.00 84.94 109 ILE A C 1
ATOM 886 O O . ILE A 1 109 ? 3.750 -3.457 3.346 1.00 84.94 109 ILE A O 1
ATOM 890 N N . VAL A 1 110 ? 3.320 -4.626 5.217 1.00 84.56 110 VAL A N 1
ATOM 891 C CA . VAL A 1 110 ? 4.732 -4.863 5.546 1.00 84.56 110 VAL A CA 1
ATOM 892 C C . VAL A 1 110 ? 5.411 -5.673 4.448 1.00 84.56 110 VAL A C 1
ATOM 894 O O . VAL A 1 110 ? 6.460 -5.247 3.988 1.00 84.56 110 VAL A O 1
ATOM 897 N N . ILE A 1 111 ? 4.804 -6.761 3.962 1.00 84.12 111 ILE A N 1
ATOM 898 C CA . ILE A 1 111 ? 5.361 -7.570 2.863 1.00 84.12 111 ILE A CA 1
ATOM 899 C C . ILE A 1 111 ? 5.572 -6.722 1.606 1.00 84.12 111 ILE A C 1
ATOM 901 O O . ILE A 1 111 ? 6.604 -6.856 0.960 1.00 84.12 111 ILE A O 1
ATOM 905 N N . ILE A 1 112 ? 4.638 -5.834 1.262 1.00 80.81 112 ILE A N 1
ATOM 906 C CA . ILE A 1 112 ? 4.775 -4.945 0.098 1.00 80.81 112 ILE A CA 1
ATOM 907 C C . ILE A 1 112 ? 5.926 -3.945 0.295 1.00 80.81 112 ILE A C 1
ATOM 909 O O . ILE A 1 112 ? 6.694 -3.701 -0.636 1.00 80.81 112 ILE A O 1
ATOM 913 N N . LEU A 1 113 ? 6.068 -3.394 1.506 1.00 74.75 113 LEU A N 1
ATOM 914 C CA . LEU A 1 113 ? 7.137 -2.454 1.860 1.00 74.75 113 LEU A CA 1
ATOM 915 C C . LEU A 1 113 ? 8.515 -3.128 1.953 1.00 74.75 113 LEU A C 1
ATOM 917 O O . LEU A 1 113 ? 9.514 -2.515 1.593 1.00 74.75 113 LEU A O 1
ATOM 921 N N . THR A 1 114 ? 8.595 -4.373 2.427 1.00 72.19 114 THR A N 1
ATOM 922 C CA . THR A 1 114 ? 9.860 -5.117 2.570 1.00 72.19 114 THR A CA 1
ATOM 923 C C . THR A 1 114 ? 10.213 -5.939 1.338 1.00 72.19 114 THR A C 1
ATOM 925 O O . THR A 1 114 ? 11.370 -6.286 1.153 1.00 72.19 114 THR A O 1
ATOM 928 N N . GLY A 1 115 ? 9.228 -6.256 0.495 1.00 63.94 115 GLY A N 1
ATOM 929 C CA . GLY A 1 115 ? 9.402 -6.910 -0.801 1.00 63.94 115 GLY A CA 1
ATOM 930 C C . GLY A 1 115 ? 10.043 -6.003 -1.851 1.00 63.94 115 GLY A C 1
ATOM 931 O O . GLY A 1 115 ? 10.213 -6.426 -2.993 1.00 63.94 115 GLY A O 1
ATOM 932 N N . LEU A 1 116 ? 10.415 -4.771 -1.476 1.00 57.22 116 LEU A N 1
ATOM 933 C CA . LEU A 1 116 ? 11.333 -3.965 -2.263 1.00 57.22 116 LEU A CA 1
ATOM 934 C C . LEU A 1 116 ? 12.664 -4.709 -2.413 1.00 57.22 116 LEU A C 1
ATOM 936 O O . LEU A 1 116 ? 13.283 -5.051 -1.404 1.00 57.22 116 LEU A O 1
ATOM 940 N N . PRO A 1 117 ? 13.165 -4.894 -3.646 1.00 54.31 117 PRO A N 1
ATOM 941 C CA . PRO A 1 117 ? 14.578 -5.154 -3.831 1.00 54.31 117 PRO A CA 1
ATOM 942 C C . PRO A 1 117 ? 15.331 -3.968 -3.220 1.00 54.31 117 PRO A C 1
ATOM 944 O O . PRO A 1 117 ? 15.300 -2.862 -3.759 1.00 54.31 117 PRO A O 1
ATOM 947 N N . LEU A 1 118 ? 15.984 -4.182 -2.073 1.00 49.22 118 LEU A N 1
ATOM 948 C CA . LEU A 1 118 ? 16.849 -3.182 -1.430 1.00 49.22 118 LEU A CA 1
ATOM 949 C C . LEU A 1 118 ? 17.953 -2.701 -2.388 1.00 49.22 118 LEU A C 1
ATOM 951 O O . LEU A 1 118 ? 18.479 -1.603 -2.233 1.00 49.22 118 LEU A O 1
ATOM 955 N N . ASP A 1 119 ? 18.249 -3.505 -3.409 1.00 46.00 119 ASP A N 1
ATOM 956 C CA . ASP A 1 119 ? 19.169 -3.200 -4.498 1.00 46.00 119 ASP A CA 1
ATOM 957 C C . ASP A 1 119 ? 18.697 -2.067 -5.430 1.00 46.00 119 ASP A C 1
ATOM 959 O O . ASP A 1 119 ? 19.517 -1.541 -6.172 1.00 46.00 119 ASP A O 1
ATOM 963 N N . LEU A 1 120 ? 17.427 -1.637 -5.377 1.00 48.22 120 LEU A N 1
ATOM 964 C CA . LEU A 1 120 ? 16.929 -0.468 -6.128 1.00 48.22 120 LEU A CA 1
ATOM 965 C C . LEU A 1 120 ? 17.237 0.884 -5.454 1.00 48.22 120 LEU A C 1
ATOM 967 O O . LEU A 1 120 ? 16.963 1.925 -6.045 1.00 48.22 120 LEU A O 1
ATOM 971 N N . PHE A 1 121 ? 17.770 0.882 -4.226 1.00 43.41 121 PHE A N 1
ATOM 972 C CA . PHE A 1 121 ? 18.147 2.096 -3.483 1.00 43.41 121 PHE A CA 1
ATOM 973 C C . PHE A 1 121 ? 19.663 2.297 -3.345 1.00 43.41 121 PHE A C 1
ATOM 975 O O . PHE A 1 121 ? 20.085 3.172 -2.585 1.00 43.41 121 PHE A O 1
ATOM 982 N N . LYS A 1 122 ? 20.473 1.470 -4.014 1.00 37.12 122 LYS A N 1
ATOM 983 C CA . LYS A 1 122 ? 21.928 1.652 -4.091 1.00 37.12 122 LYS A CA 1
ATOM 984 C C . LYS A 1 122 ? 22.319 2.609 -5.206 1.00 37.12 122 LYS A C 1
ATOM 986 O O . LYS A 1 122 ? 21.656 2.577 -6.264 1.00 37.12 122 LYS A O 1
#

Sequence (122 aa):
MKLYFYLCFWFCLLQLIGWLVWPFLGLETVILKVQSTGFYGNINPYAENPYKEIAKIWHVTTEIASLINRAIAIVYFVSLMAIVGSIFLIKKVGFDKMTKLAFILSVVIVIILTGLPLDLFK

Radius of gyration: 16.25 Å; chains: 1; bounding box: 43×32×42 Å

pLDDT: mean 73.41, std 15.39, range [37.12, 90.31]

Foldseek 3Di:
DVVVLVVLLVVLVVVLCCLCCCVVVVRDHNCCCLPPQAPQNPLPSPPPQSQPVVCVVVVHDSVVSSVVRSVLRVLLNVLSCLSNVCVVCCVPPHDVVSSVSSVVSVVSNVCSVVVPPPVSVD

Secondary structure (DSSP, 8-state):
-HHHHHHHHHHHHHHHHHHHHGGGGTS--HHHHHHTSTTT-TT-TTSS-TTHHHHHHHTS-HHHHHHHHHHHHHHHHHHHHHHHHHHHHHHHH-HHHHHHHHHHHHHHHHHHHHSS-GGGG-